Protein AF-A0A7C6UCM0-F1 (afdb_monomer)

Sequence (62 aa):
MLPDQLLNNIQQLFSSGPKVINLGLEEFANSVKLKEVPVVHVQWKPPAMGDESLLKLLDKLR

Solvent-accessible surface area (backbone atoms only — not comparable to full-atom values): 4000 Å² total; per-residue (Å²): 130,81,56,70,69,59,54,52,54,52,54,49,40,72,73,72,49,72,78,44,77,38,76,72,67,66,66,60,40,52,59,41,46,78,70,73,38,57,67,48,71,47,94,76,73,68,91,72,74,71,60,64,69,58,52,60,53,54,64,72,76,110

Mean predicted aligned error: 7.29 Å

Secondary structure (DSSP, 8-state):
---HHHHHHHHHHHHH---EEEES-HHHHHHHHTTT--EEEE----SS---HHHHHHHGGG-

Radius of gyration: 18.37 Å; Cα contacts (8 Å, |Δi|>4): 40; chains: 1; bounding box: 25×29×52 Å

Foldseek 3Di:
DPPPVVVVVVVCCVVVDDAEEDDDDVVVVVVCVVVVHHYDYDPDDDPCNDDPVVVVVVVVVD

pLDDT: mean 88.95, std 9.05, range [61.19, 97.88]

Nearest PDB structures (foldseek):
  3s4o-assembly2_B  TM=3.882E-01  e=2.964E-01  Leishmania major
  3fwz-assembly1_B  TM=4.037E-01  e=4.878E+00  Escherichia coli K-12
  4b04-assembly2_C  TM=3.562E-01  e=9.160E+00  Homo sapiens

Structure (mmCIF, N/CA/C/O backbone):
data_AF-A0A7C6UCM0-F1
#
_entry.id   AF-A0A7C6UCM0-F1
#
loop_
_atom_site.group_PDB
_atom_site.id
_atom_site.type_symbol
_atom_site.label_atom_id
_atom_site.label_alt_id
_atom_site.label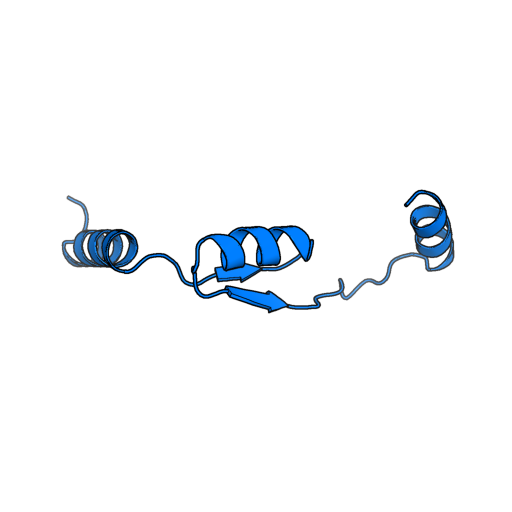_comp_id
_atom_site.label_asym_id
_atom_site.label_entity_id
_atom_site.label_seq_id
_atom_site.pdbx_PDB_ins_code
_atom_site.Cartn_x
_atom_site.Cartn_y
_atom_site.Cartn_z
_atom_site.occupancy
_atom_site.B_iso_or_equiv
_atom_site.auth_seq_id
_atom_site.auth_comp_id
_atom_site.auth_asym_id
_atom_site.auth_atom_id
_atom_site.pdbx_PDB_model_num
ATOM 1 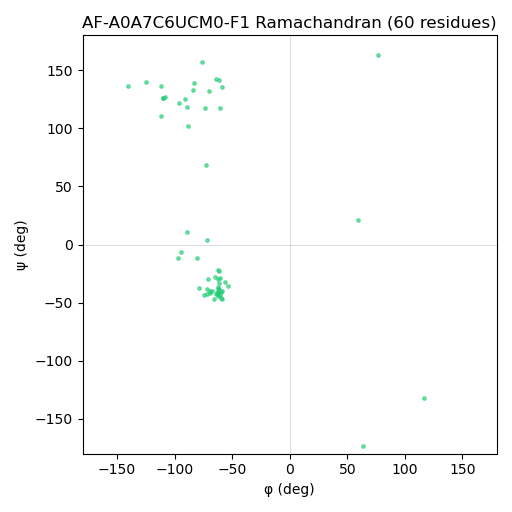N N . MET A 1 1 ? 7.227 16.989 27.415 1.00 72.38 1 MET A N 1
ATOM 2 C CA . MET A 1 1 ? 5.948 16.252 27.333 1.00 72.38 1 MET A CA 1
ATOM 3 C C . MET A 1 1 ? 5.499 16.261 25.885 1.00 72.38 1 MET A C 1
ATOM 5 O O . MET A 1 1 ? 5.673 17.286 25.236 1.00 72.38 1 MET A O 1
ATOM 9 N N . LEU A 1 2 ? 5.011 15.132 25.362 1.00 71.50 2 LEU A N 1
ATOM 10 C CA . LEU A 1 2 ? 4.349 15.128 24.053 1.00 71.50 2 LEU A CA 1
ATOM 11 C C . LEU A 1 2 ? 3.075 15.984 24.166 1.00 71.50 2 LEU A C 1
ATOM 13 O O . LEU A 1 2 ? 2.448 15.945 25.223 1.00 71.50 2 LEU A O 1
ATOM 17 N N . PRO A 1 3 ? 2.695 16.758 23.137 1.00 88.06 3 PRO A N 1
ATOM 18 C CA . PRO A 1 3 ? 1.436 17.495 23.163 1.00 88.06 3 PRO A CA 1
ATOM 19 C C . PRO A 1 3 ? 0.265 16.521 23.336 1.00 88.06 3 PRO A C 1
ATOM 21 O O . PRO A 1 3 ? 0.221 15.509 22.632 1.00 88.06 3 PRO A O 1
ATOM 24 N N . ASP A 1 4 ? -0.700 16.834 24.203 1.00 87.62 4 ASP A N 1
ATOM 25 C CA . ASP A 1 4 ? -1.870 15.973 24.464 1.00 87.62 4 ASP A CA 1
ATOM 26 C C . ASP A 1 4 ? -2.612 15.597 23.173 1.00 87.62 4 ASP A C 1
ATOM 28 O O . ASP A 1 4 ? -3.048 14.465 22.976 1.00 87.62 4 ASP A O 1
ATOM 32 N N . GLN A 1 5 ? -2.664 16.532 22.225 1.00 87.94 5 GLN A N 1
ATOM 33 C CA . GLN A 1 5 ? -3.251 16.317 20.906 1.00 87.94 5 GLN A CA 1
ATOM 34 C C . GLN A 1 5 ? -2.536 15.223 20.098 1.00 87.94 5 GLN A C 1
ATOM 36 O O . GLN A 1 5 ? -3.181 14.445 19.399 1.00 87.94 5 GLN A O 1
ATOM 41 N N . LEU A 1 6 ? -1.208 15.139 20.186 1.00 90.38 6 LEU A N 1
ATOM 42 C CA . LEU A 1 6 ? -0.434 14.137 19.457 1.00 90.38 6 LEU A CA 1
ATOM 43 C C . LEU A 1 6 ? -0.649 12.741 20.051 1.00 90.38 6 LEU A C 1
ATOM 45 O O . LEU A 1 6 ? -0.790 11.774 19.304 1.00 90.38 6 LEU A O 1
ATOM 49 N N . LEU A 1 7 ? -0.748 12.649 21.381 1.00 91.12 7 LEU A N 1
ATOM 50 C CA . LEU A 1 7 ? -1.090 11.403 22.065 1.00 91.12 7 LEU A CA 1
ATOM 51 C C . LEU A 1 7 ? -2.496 10.922 21.674 1.00 91.12 7 LEU A C 1
ATOM 53 O O . LEU A 1 7 ? -2.661 9.752 21.328 1.00 91.12 7 LEU A O 1
ATOM 57 N N . ASN A 1 8 ? -3.477 11.829 21.634 1.00 93.50 8 ASN A N 1
ATOM 58 C CA . ASN A 1 8 ? -4.843 11.517 21.207 1.00 93.50 8 ASN A CA 1
ATOM 59 C C . ASN A 1 8 ? -4.894 11.000 19.761 1.00 93.50 8 ASN A C 1
ATOM 61 O O . ASN A 1 8 ? -5.545 9.992 19.486 1.00 93.50 8 ASN A O 1
ATOM 65 N N . ASN A 1 9 ? -4.155 11.629 18.842 1.00 92.94 9 ASN A N 1
ATOM 66 C CA . ASN A 1 9 ? -4.097 11.195 17.443 1.00 92.94 9 ASN A CA 1
ATOM 67 C C . ASN A 1 9 ? -3.520 9.777 17.300 1.00 92.94 9 ASN A C 1
ATOM 69 O O . ASN A 1 9 ? -4.026 8.972 16.518 1.00 92.94 9 ASN A O 1
ATOM 73 N N . ILE A 1 10 ? -2.473 9.458 18.068 1.00 93.00 10 ILE A N 1
ATOM 74 C CA . ILE A 1 10 ? -1.849 8.130 18.064 1.00 93.00 10 ILE A CA 1
ATOM 75 C C . ILE A 1 10 ? -2.822 7.077 18.608 1.00 93.00 10 ILE A C 1
ATOM 77 O O . ILE A 1 10 ? -3.005 6.032 17.985 1.00 93.00 10 ILE A O 1
ATOM 81 N N . GLN A 1 11 ? -3.485 7.355 19.734 1.00 94.38 11 GLN A N 1
ATOM 82 C CA . GLN A 1 11 ? -4.485 6.447 20.306 1.00 94.38 11 GLN A CA 1
ATOM 83 C C . GLN A 1 11 ? -5.640 6.187 19.333 1.00 94.38 11 GLN A C 1
ATOM 85 O O . GLN A 1 11 ? -6.075 5.043 19.173 1.00 94.38 11 GLN A O 1
ATOM 90 N N . GLN A 1 12 ? -6.098 7.227 18.634 1.00 94.12 12 GLN A N 1
ATOM 91 C CA . GLN A 1 12 ? -7.140 7.101 17.623 1.00 94.12 12 GLN A CA 1
ATOM 92 C C . GLN A 1 12 ? -6.686 6.226 16.446 1.00 94.12 12 GLN A C 1
ATOM 94 O O . GLN A 1 12 ? -7.452 5.368 16.003 1.00 94.12 12 GLN A O 1
ATOM 99 N N . LEU A 1 13 ? -5.449 6.391 15.963 1.00 92.06 13 LEU A N 1
ATOM 100 C CA . LEU A 1 13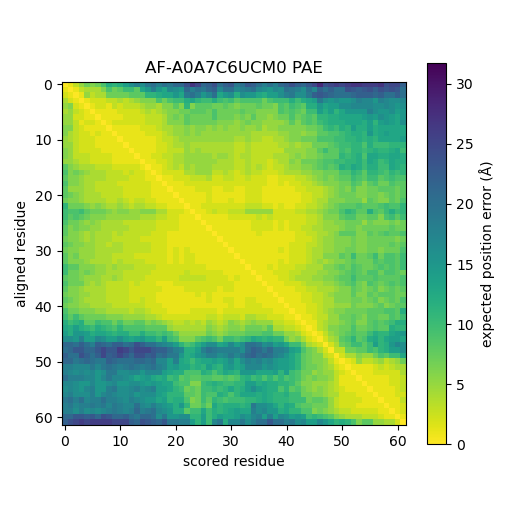 ? -4.889 5.568 14.887 1.00 92.06 13 LEU A CA 1
ATOM 101 C C . LEU A 1 13 ? -4.851 4.082 15.269 1.00 92.06 13 LEU A C 1
ATOM 103 O O . LEU A 1 13 ? -5.274 3.240 14.483 1.00 92.06 13 LEU A O 1
ATOM 107 N N . PHE A 1 14 ? -4.385 3.752 16.476 1.00 92.00 14 PHE A N 1
ATOM 108 C CA . PHE A 1 14 ? -4.325 2.358 16.926 1.00 92.00 14 PHE A CA 1
ATOM 109 C C . PHE A 1 14 ? -5.705 1.753 17.210 1.00 92.00 14 PHE A C 1
ATOM 111 O O . PHE A 1 14 ? -5.885 0.556 17.011 1.00 92.00 14 PHE A O 1
ATOM 118 N N . SER A 1 15 ? -6.681 2.565 17.628 1.00 93.88 15 SER A N 1
ATOM 119 C CA . SER A 1 15 ? -8.044 2.090 17.908 1.00 93.88 15 SER A CA 1
ATOM 120 C C . SER A 1 15 ? -8.878 1.886 16.641 1.00 93.88 15 SER A C 1
ATOM 122 O O . SER A 1 15 ? -9.668 0.952 16.570 1.00 93.88 15 SER A O 1
ATOM 124 N N . SER A 1 16 ? -8.725 2.764 15.643 1.00 92.06 16 SER A N 1
ATOM 125 C CA . SER A 1 16 ? -9.509 2.725 14.395 1.00 92.06 16 SER A CA 1
ATOM 126 C C . SER A 1 16 ? -8.802 2.031 13.228 1.00 92.06 16 SER A C 1
ATOM 128 O O . SER A 1 16 ? -9.438 1.725 12.221 1.00 92.06 16 SER A O 1
ATOM 130 N N . GLY A 1 17 ? -7.505 1.755 13.368 1.00 91.31 17 GLY A N 1
ATOM 131 C CA . GLY A 1 17 ? -6.672 1.201 12.309 1.00 91.31 17 GLY A CA 1
ATOM 132 C C . GLY A 1 17 ? -6.263 2.241 11.252 1.00 91.31 17 GLY A C 1
ATOM 133 O O . GLY A 1 17 ? -6.833 3.333 11.159 1.00 91.31 17 GLY A O 1
ATOM 134 N N . PRO A 1 18 ? -5.238 1.933 10.440 1.00 93.69 18 PRO A N 1
ATOM 135 C CA . PRO A 1 18 ? -4.770 2.833 9.396 1.00 93.69 18 PRO A CA 1
ATOM 136 C C . PRO A 1 18 ? -5.705 2.835 8.181 1.00 93.69 18 PRO A C 1
ATOM 138 O O . PRO A 1 18 ? -6.394 1.861 7.887 1.00 93.69 18 PRO A O 1
ATOM 141 N N . LYS A 1 19 ? -5.651 3.920 7.408 1.00 95.19 19 LYS A N 1
ATOM 142 C CA . LYS A 1 19 ? -6.161 3.972 6.033 1.00 95.19 19 LYS A CA 1
ATOM 143 C C . LYS A 1 19 ? -4.963 4.024 5.100 1.00 95.19 19 LYS A C 1
ATOM 145 O O . LYS A 1 19 ? -4.084 4.862 5.289 1.00 95.19 19 LYS A O 1
ATOM 150 N N . VAL A 1 20 ? -4.909 3.123 4.126 1.00 96.94 20 VAL A N 1
ATOM 151 C CA . VAL A 1 20 ? -3.692 2.885 3.343 1.00 96.94 20 VAL A CA 1
ATOM 152 C C . VAL A 1 20 ? -3.870 3.344 1.897 1.00 96.94 20 VAL A C 1
ATOM 154 O O . VAL A 1 20 ? -4.876 3.062 1.250 1.00 96.94 20 VAL A O 1
ATOM 157 N N . ILE A 1 21 ? -2.854 4.020 1.366 1.00 97.56 21 ILE A N 1
ATOM 158 C CA . ILE A 1 21 ? -2.699 4.271 -0.069 1.00 97.56 21 ILE A CA 1
ATOM 159 C C . ILE A 1 21 ? -1.483 3.462 -0.519 1.00 97.56 21 ILE A C 1
ATOM 161 O O . ILE A 1 21 ? -0.360 3.767 -0.125 1.00 97.56 21 ILE A O 1
ATOM 165 N N . ASN A 1 22 ? -1.704 2.409 -1.304 1.00 96.81 22 ASN A N 1
ATOM 166 C CA . ASN A 1 22 ? -0.626 1.561 -1.804 1.00 96.81 22 ASN A CA 1
ATOM 167 C C . ASN A 1 22 ? -0.082 2.096 -3.132 1.00 96.81 22 ASN A C 1
ATOM 169 O O . ASN A 1 22 ? -0.798 2.106 -4.140 1.00 96.81 22 ASN A O 1
ATOM 173 N N . LEU A 1 23 ? 1.199 2.459 -3.132 1.00 95.19 23 LEU A N 1
ATOM 174 C CA . LEU A 1 23 ? 1.998 2.800 -4.307 1.00 95.19 23 LEU A CA 1
ATOM 175 C C . LEU A 1 23 ? 3.034 1.690 -4.519 1.00 95.19 23 LEU A C 1
ATOM 177 O O . LEU A 1 23 ? 3.781 1.375 -3.597 1.00 95.19 23 LEU A O 1
ATOM 181 N N . GLY A 1 24 ? 3.092 1.103 -5.715 1.00 87.62 24 GLY A N 1
ATOM 182 C CA . GLY A 1 24 ? 4.024 0.014 -6.025 1.00 87.62 24 GLY A CA 1
ATOM 183 C C . GLY A 1 24 ? 3.314 -1.291 -6.371 1.00 87.62 24 GLY A C 1
ATOM 184 O O . GLY A 1 24 ? 2.414 -1.290 -7.204 1.00 87.62 24 GLY A O 1
ATOM 185 N N . LEU A 1 25 ? 3.740 -2.408 -5.775 1.00 91.81 25 LEU A N 1
ATOM 186 C CA . LEU A 1 25 ? 3.225 -3.736 -6.121 1.00 91.81 25 LEU A CA 1
ATOM 187 C C . LEU A 1 25 ? 1.774 -3.916 -5.663 1.00 91.81 25 LEU A C 1
ATOM 189 O O . LEU A 1 25 ? 1.437 -3.665 -4.504 1.00 91.81 25 LEU A O 1
ATOM 193 N N . GLU A 1 26 ? 0.926 -4.409 -6.562 1.00 94.69 26 GLU A N 1
ATOM 194 C CA . GLU A 1 26 ? -0.486 -4.679 -6.280 1.00 94.69 26 GLU A CA 1
ATOM 195 C C . GLU A 1 26 ? -0.670 -5.726 -5.168 1.00 94.69 26 GLU A C 1
ATOM 197 O O . GLU A 1 26 ? -1.576 -5.609 -4.342 1.00 94.69 26 GLU A O 1
ATOM 202 N N . GLU A 1 27 ? 0.237 -6.700 -5.064 1.00 96.56 27 GLU A N 1
ATOM 203 C CA . GLU A 1 27 ? 0.187 -7.745 -4.033 1.00 96.56 27 GLU A CA 1
ATOM 204 C C . GLU A 1 27 ? 0.252 -7.193 -2.603 1.00 96.56 27 GLU A C 1
ATOM 206 O O . GLU A 1 27 ? -0.346 -7.767 -1.688 1.00 96.56 27 GLU A O 1
ATOM 211 N N . PHE A 1 28 ? 0.897 -6.041 -2.394 1.00 95.94 28 PHE A N 1
ATOM 212 C CA . PHE A 1 28 ? 0.874 -5.368 -1.095 1.00 95.94 28 PHE A CA 1
ATOM 213 C C . PHE A 1 28 ? -0.506 -4.793 -0.783 1.00 95.94 28 PHE A C 1
ATOM 215 O O . PHE A 1 28 ? -0.988 -4.955 0.337 1.00 95.94 28 PHE A O 1
ATOM 222 N N . ALA A 1 29 ? -1.202 -4.214 -1.768 1.00 97.25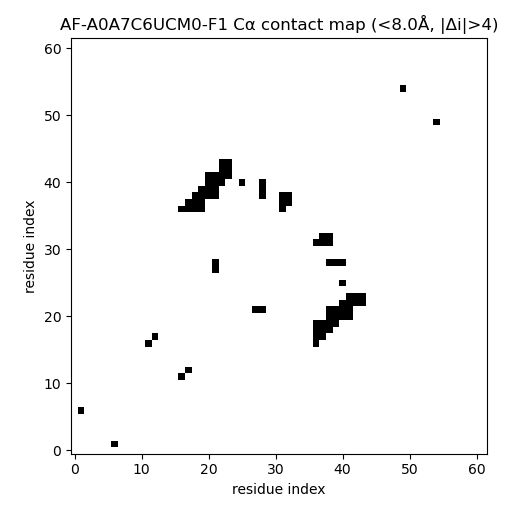 29 ALA A N 1
ATOM 223 C CA . ALA A 1 29 ? -2.591 -3.805 -1.577 1.00 97.25 29 ALA A CA 1
ATOM 224 C C . ALA A 1 29 ? -3.489 -5.010 -1.275 1.00 97.25 29 ALA A C 1
ATOM 226 O O . ALA A 1 29 ? -4.315 -4.932 -0.369 1.00 97.25 29 ALA A O 1
ATOM 227 N N . ASN A 1 30 ? -3.309 -6.131 -1.977 1.00 97.56 30 ASN A N 1
ATOM 228 C CA . ASN A 1 30 ? -4.095 -7.347 -1.745 1.00 97.56 30 ASN A CA 1
ATOM 229 C C . ASN A 1 30 ? -3.857 -7.921 -0.341 1.00 97.56 30 ASN A C 1
ATOM 231 O O . ASN A 1 30 ? -4.811 -8.262 0.356 1.00 97.56 30 ASN A O 1
ATOM 235 N N . SER A 1 31 ? -2.606 -7.928 0.119 1.00 97.56 31 SER A N 1
ATOM 236 C CA . SER A 1 31 ? -2.244 -8.352 1.477 1.00 97.56 31 SER A CA 1
ATOM 237 C C . SER A 1 31 ? -2.881 -7.473 2.560 1.00 97.56 31 SER A C 1
ATOM 239 O O . SER A 1 31 ? -3.288 -7.975 3.606 1.00 97.56 31 SER A O 1
ATOM 241 N N . VAL A 1 32 ? -3.000 -6.164 2.312 1.00 96.56 32 VAL A N 1
ATOM 242 C CA . VAL A 1 32 ? -3.688 -5.224 3.213 1.00 96.56 32 VAL A CA 1
ATOM 243 C C . VAL A 1 32 ? -5.207 -5.432 3.177 1.00 96.56 32 VAL A C 1
ATOM 245 O O . VAL A 1 32 ? -5.827 -5.486 4.238 1.00 96.56 32 VAL A O 1
ATOM 248 N N . LYS A 1 33 ? -5.806 -5.636 1.992 1.00 96.69 33 LYS A N 1
ATOM 249 C CA . LYS A 1 33 ? -7.245 -5.937 1.846 1.00 96.69 33 LYS A CA 1
ATOM 250 C C . LYS A 1 33 ? -7.655 -7.204 2.593 1.00 96.69 33 LYS A C 1
ATOM 252 O O . LYS A 1 33 ? -8.710 -7.213 3.213 1.00 96.69 33 LYS A O 1
ATOM 257 N N . LEU A 1 34 ? -6.826 -8.251 2.566 1.00 97.50 34 LEU A N 1
ATOM 258 C CA . LEU A 1 34 ? -7.083 -9.511 3.282 1.00 97.50 34 LEU A CA 1
ATOM 259 C C . LEU A 1 34 ? -7.170 -9.337 4.804 1.00 97.50 34 LEU A C 1
ATOM 261 O O . LEU A 1 34 ? -7.777 -10.159 5.478 1.00 97.50 34 LEU A O 1
ATOM 265 N N . LYS A 1 35 ? -6.571 -8.272 5.346 1.00 94.56 35 LYS A N 1
ATOM 266 C CA . LYS A 1 35 ? -6.665 -7.896 6.764 1.00 94.56 35 LYS A CA 1
ATOM 267 C C . LYS A 1 35 ? -7.860 -6.981 7.051 1.00 94.56 35 LYS A C 1
ATOM 269 O O . LYS A 1 35 ? -7.905 -6.383 8.119 1.00 94.56 35 LYS A O 1
ATOM 274 N N . GLU A 1 36 ? -8.766 -6.821 6.085 1.00 94.69 36 GLU A N 1
ATOM 275 C CA . GLU A 1 36 ? -9.956 -5.964 6.163 1.00 94.69 36 GLU A CA 1
ATOM 276 C C . GLU A 1 36 ? -9.629 -4.478 6.414 1.00 94.69 36 GLU A C 1
ATOM 278 O O . GLU A 1 36 ? -10.472 -3.693 6.846 1.00 94.69 36 GLU A O 1
ATOM 283 N N . VAL A 1 37 ? -8.396 -4.061 6.103 1.00 95.81 37 VAL A N 1
ATOM 284 C CA . VAL A 1 37 ? -7.949 -2.673 6.249 1.00 95.81 37 VAL A CA 1
ATOM 285 C C . VAL A 1 37 ? -8.352 -1.865 5.007 1.00 95.81 37 VAL A C 1
ATOM 287 O O . VAL A 1 37 ? -8.082 -2.303 3.883 1.00 95.81 37 VAL A O 1
ATOM 290 N N . PRO A 1 38 ? -8.933 -0.657 5.162 1.00 96.56 38 PRO A N 1
ATOM 291 C CA . PRO A 1 38 ? -9.261 0.207 4.033 1.00 96.56 38 PRO A CA 1
ATOM 292 C C . PRO A 1 38 ? -8.010 0.581 3.232 1.00 96.56 38 PRO A C 1
ATOM 294 O O . PRO A 1 38 ? -7.110 1.257 3.742 1.00 96.56 38 PRO A O 1
ATOM 297 N N . VAL A 1 39 ? -7.964 0.172 1.962 1.00 97.75 39 VAL A N 1
ATOM 298 C CA . VAL A 1 39 ? -6.825 0.438 1.079 1.00 97.75 39 VAL A CA 1
ATOM 299 C C . VAL A 1 39 ? -7.247 0.788 -0.342 1.00 97.75 39 VAL A C 1
ATOM 301 O O . VAL A 1 39 ? -8.091 0.127 -0.948 1.00 97.75 39 VAL A O 1
ATOM 304 N N . VAL A 1 40 ? -6.598 1.813 -0.894 1.00 97.88 40 VAL A N 1
ATOM 305 C CA . VAL A 1 40 ? -6.661 2.168 -2.316 1.00 97.88 40 VAL A CA 1
ATOM 306 C C . VAL A 1 40 ? -5.308 1.865 -2.944 1.00 97.88 40 VAL A C 1
ATOM 308 O O . VAL A 1 40 ? -4.281 2.339 -2.461 1.00 97.88 40 VAL A O 1
ATOM 311 N N . HIS A 1 41 ? -5.295 1.081 -4.022 1.00 97.56 41 HIS A N 1
ATOM 312 C CA . HIS A 1 41 ? -4.096 0.911 -4.834 1.00 97.56 41 HIS A CA 1
ATOM 313 C C . HIS A 1 41 ? -4.077 1.953 -5.946 1.00 97.56 41 HIS A C 1
ATOM 315 O O . HIS A 1 41 ? -5.023 2.057 -6.726 1.00 97.56 41 HIS A O 1
ATOM 321 N N . VAL A 1 42 ? -2.993 2.713 -6.019 1.00 96.06 42 VAL A N 1
ATOM 322 C CA . VAL A 1 42 ? -2.776 3.680 -7.088 1.00 96.06 42 VAL A CA 1
ATOM 323 C C . VAL A 1 42 ? -1.913 3.017 -8.154 1.00 96.06 42 VAL A C 1
ATOM 325 O O . VAL A 1 42 ? -0.779 2.622 -7.877 1.00 96.06 42 VAL A O 1
ATOM 328 N N . GLN A 1 43 ? -2.434 2.946 -9.381 1.00 90.50 43 GLN A N 1
ATOM 329 C CA . GLN A 1 43 ? -1.675 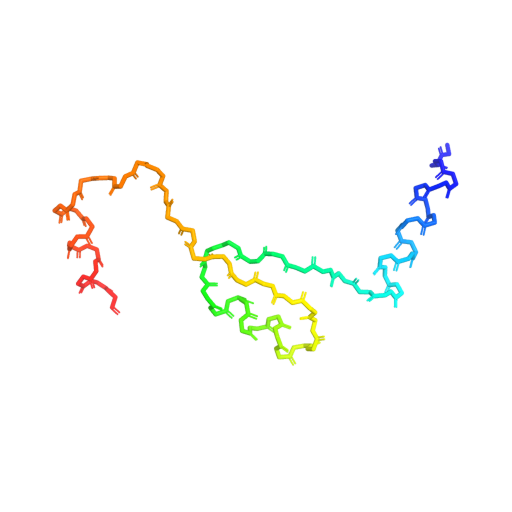2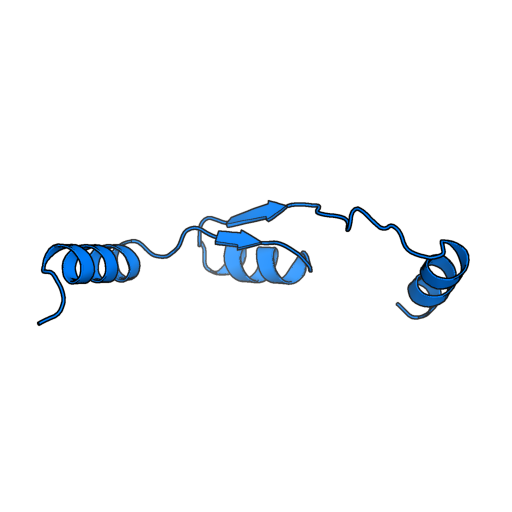.538 -10.567 1.00 90.50 43 GLN A CA 1
ATOM 330 C C . GLN A 1 43 ? -0.709 3.652 -10.982 1.00 90.50 43 GLN A C 1
ATOM 332 O O . GLN A 1 43 ? -0.893 4.346 -11.981 1.00 90.50 43 GLN A O 1
ATOM 337 N N . TRP A 1 44 ? 0.297 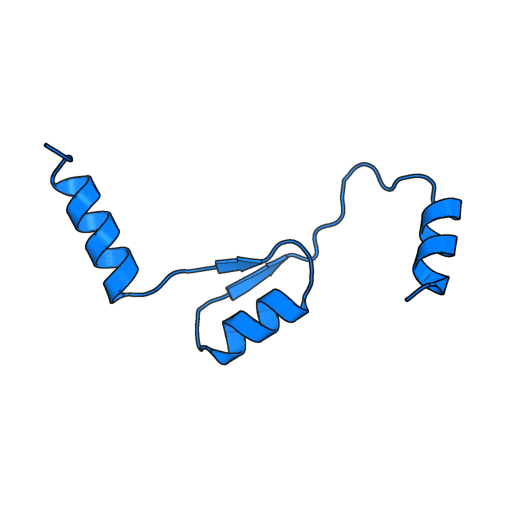3.878 -10.150 1.00 85.69 44 TRP A N 1
ATOM 338 C CA . TRP A 1 44 ? 1.286 4.915 -10.368 1.00 85.69 44 TRP A CA 1
ATOM 339 C C . TRP A 1 44 ? 2.382 4.425 -11.317 1.00 85.69 44 TRP A C 1
ATOM 341 O O . TRP A 1 44 ? 2.863 3.298 -11.202 1.00 85.69 44 TRP A O 1
ATOM 351 N N . LYS A 1 45 ? 2.800 5.298 -12.234 1.00 77.69 45 LYS A N 1
ATOM 352 C CA . LYS A 1 45 ? 3.976 5.110 -13.089 1.00 77.69 45 LYS A CA 1
ATOM 353 C C . LYS A 1 45 ? 4.908 6.313 -12.909 1.00 77.69 45 LYS A C 1
ATOM 355 O O . LYS A 1 45 ? 4.403 7.436 -12.823 1.00 77.69 45 LYS A O 1
ATOM 360 N N . PRO A 1 46 ? 6.237 6.114 -12.847 1.00 74.12 46 PRO A N 1
ATOM 361 C CA . PRO A 1 46 ? 7.174 7.222 -12.743 1.00 74.12 46 PRO A CA 1
ATOM 362 C C . PRO A 1 46 ? 7.069 8.141 -13.971 1.00 74.12 46 PRO A C 1
ATOM 364 O O . PRO A 1 46 ? 6.917 7.646 -15.088 1.00 74.12 46 PRO A O 1
ATOM 367 N N . PRO A 1 47 ? 7.172 9.472 -13.791 1.00 70.75 47 PRO A N 1
ATOM 368 C CA . PRO A 1 47 ? 7.075 10.432 -14.893 1.00 70.75 47 PRO A CA 1
ATOM 369 C C 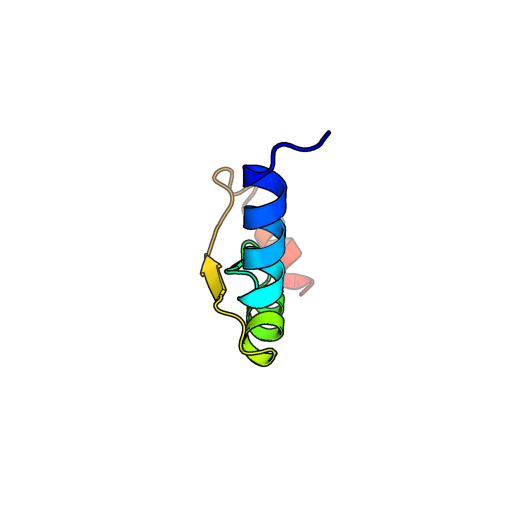. PRO A 1 47 ? 8.223 10.295 -15.904 1.00 70.75 47 PRO A C 1
ATOM 371 O O . PRO A 1 47 ? 8.041 10.575 -17.084 1.00 70.75 47 PRO A O 1
ATOM 374 N N . ALA A 1 48 ? 9.394 9.827 -15.464 1.00 69.25 48 ALA A N 1
ATOM 375 C CA . ALA A 1 48 ? 10.461 9.396 -16.353 1.00 69.25 48 ALA A CA 1
ATOM 376 C C . ALA A 1 48 ? 10.249 7.912 -16.674 1.00 69.25 48 ALA A C 1
ATOM 378 O O . ALA A 1 48 ? 10.548 7.046 -15.854 1.00 69.25 48 ALA A O 1
ATOM 379 N N . MET A 1 49 ? 9.727 7.618 -17.864 1.00 64.50 49 MET A N 1
ATOM 380 C CA . MET A 1 49 ? 9.422 6.251 -18.301 1.00 64.50 49 MET A CA 1
ATOM 381 C C . MET A 1 49 ? 10.683 5.417 -18.607 1.00 64.50 49 MET A C 1
ATOM 383 O O . MET A 1 49 ? 10.568 4.267 -19.002 1.00 64.50 49 MET A O 1
ATOM 387 N N . GLY A 1 50 ? 11.888 5.956 -18.378 1.00 70.00 50 GLY A N 1
ATOM 388 C CA . GLY A 1 50 ? 13.152 5.279 -18.676 1.00 70.00 50 GLY A CA 1
ATOM 389 C C . GLY A 1 50 ? 13.335 5.009 -20.173 1.00 70.00 50 GLY A C 1
ATOM 390 O O . GLY A 1 50 ? 12.558 5.468 -21.006 1.00 70.00 50 GLY A O 1
ATOM 391 N N . ASP A 1 51 ? 14.387 4.274 -20.521 1.00 81.88 51 ASP A N 1
ATOM 392 C CA . ASP A 1 51 ? 14.562 3.756 -21.878 1.00 81.88 51 ASP A CA 1
ATOM 393 C C . ASP A 1 51 ? 13.579 2.593 -22.106 1.00 81.88 51 ASP A C 1
ATOM 395 O O . ASP A 1 51 ? 13.655 1.558 -21.435 1.00 81.88 51 ASP A O 1
ATOM 399 N N . GLU A 1 52 ? 12.653 2.751 -23.055 1.00 84.00 52 GLU A N 1
ATOM 400 C CA . GLU A 1 52 ? 11.650 1.732 -23.384 1.00 84.00 52 GLU A CA 1
ATOM 401 C C . GLU A 1 52 ? 12.265 0.377 -23.757 1.00 84.00 52 GLU A C 1
ATOM 403 O O . GLU A 1 52 ? 11.656 -0.667 -23.514 1.00 84.00 52 GLU A O 1
ATOM 408 N N . SER A 1 53 ? 13.453 0.370 -24.366 1.00 84.12 53 SER A N 1
ATOM 409 C CA . SER A 1 53 ? 14.130 -0.869 -24.749 1.00 84.12 53 SER A CA 1
ATOM 410 C C . SER A 1 53 ? 14.571 -1.664 -23.519 1.00 84.12 53 SER A C 1
ATOM 412 O O . SER A 1 53 ? 14.388 -2.883 -23.470 1.00 84.12 53 SER A O 1
ATOM 414 N N . LEU A 1 54 ? 15.063 -0.966 -22.492 1.00 82.62 54 LEU A N 1
ATOM 415 C CA . LEU A 1 54 ? 15.478 -1.556 -21.227 1.00 82.62 54 LEU A CA 1
ATOM 416 C C . LEU A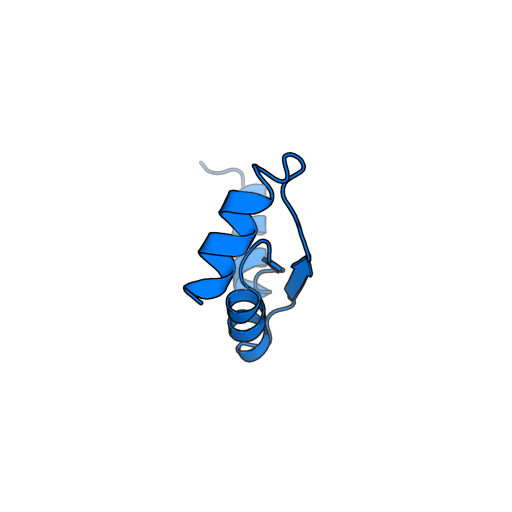 1 54 ? 14.270 -2.076 -20.440 1.00 82.62 54 LEU A C 1
ATOM 418 O O . LEU A 1 54 ? 14.318 -3.188 -19.920 1.00 82.62 54 LEU A O 1
ATOM 422 N N . LEU A 1 55 ? 13.163 -1.326 -20.417 1.00 84.62 55 LEU A N 1
ATOM 423 C CA . LEU A 1 55 ? 11.911 -1.790 -19.808 1.00 84.62 55 LEU A CA 1
ATOM 424 C C . LEU A 1 55 ? 11.401 -3.084 -20.457 1.00 84.62 55 LEU A C 1
ATOM 426 O O . LEU A 1 55 ? 11.097 -4.044 -19.754 1.00 84.62 55 LEU A O 1
ATOM 430 N N . LYS A 1 56 ? 11.386 -3.149 -21.795 1.00 85.56 56 LYS A N 1
ATOM 431 C CA . LYS A 1 56 ? 10.982 -4.358 -22.534 1.00 85.56 56 LYS A CA 1
ATOM 432 C C . LYS A 1 56 ? 11.891 -5.554 -22.258 1.00 85.56 56 LYS A C 1
ATOM 434 O O . LYS A 1 56 ? 11.441 -6.691 -22.378 1.00 85.56 56 LYS A O 1
ATOM 439 N N . LEU A 1 57 ? 13.170 -5.327 -21.951 1.00 87.19 57 LEU A N 1
ATOM 440 C CA . LEU A 1 57 ? 14.091 -6.398 -21.572 1.00 87.19 57 LEU A CA 1
ATOM 441 C C . LEU A 1 57 ? 13.807 -6.899 -20.151 1.00 87.19 57 LEU A C 1
ATOM 443 O O . LEU A 1 57 ? 13.772 -8.108 -19.941 1.00 87.19 57 LEU A O 1
ATOM 447 N N . LEU A 1 58 ? 13.563 -5.990 -19.204 1.00 85.25 58 LEU A N 1
ATOM 448 C CA . LEU A 1 58 ? 13.205 -6.333 -17.825 1.00 85.25 58 LEU A CA 1
ATOM 449 C C . LEU A 1 58 ? 11.885 -7.113 -17.748 1.00 85.25 58 LEU A C 1
ATOM 451 O O . LEU A 1 58 ? 11.801 -8.075 -16.992 1.00 85.25 58 LEU A O 1
ATOM 455 N N . ASP A 1 59 ? 10.890 -6.769 -18.571 1.00 84.94 59 ASP A N 1
ATOM 456 C CA . ASP A 1 59 ? 9.612 -7.495 -18.629 1.00 84.94 59 ASP A CA 1
ATOM 457 C C . ASP A 1 59 ? 9.759 -8.958 -19.079 1.00 84.94 59 ASP A C 1
ATOM 459 O O . ASP A 1 59 ? 8.906 -9.778 -18.761 1.00 84.94 59 ASP A O 1
ATOM 463 N N . LYS A 1 60 ? 10.845 -9.318 -19.774 1.00 90.25 60 LYS A N 1
ATOM 464 C CA . LYS A 1 60 ? 11.130 -10.715 -20.154 1.00 90.25 60 LYS A CA 1
ATOM 465 C C . LYS A 1 60 ? 11.748 -11.544 -19.026 1.00 90.25 60 LYS A C 1
ATOM 467 O O . LYS A 1 60 ? 11.890 -12.751 -19.192 1.00 90.25 60 LYS A O 1
ATOM 472 N N . LEU A 1 61 ? 12.187 -10.902 -17.940 1.00 86.44 61 LEU A N 1
ATOM 473 C CA . LEU A 1 61 ? 12.758 -11.559 -16.757 1.00 86.44 61 LEU A CA 1
ATOM 474 C C . LEU A 1 61 ? 11.718 -11.805 -15.654 1.00 86.44 61 LEU A C 1
ATOM 476 O O . LEU A 1 61 ? 12.056 -12.407 -14.636 1.00 86.44 61 LEU A O 1
ATOM 480 N N . ARG A 1 62 ? 10.495 -11.298 -15.837 1.00 61.19 62 ARG A N 1
ATOM 481 C CA . ARG A 1 62 ? 9.330 -11.618 -15.007 1.00 61.19 62 ARG A CA 1
ATOM 482 C C . ARG A 1 62 ? 8.793 -13.002 -15.341 1.00 61.19 62 ARG A C 1
ATOM 484 O O . ARG A 1 62 ? 8.351 -13.665 -14.381 1.00 61.19 62 ARG A O 1
#